Protein AF-A0A7J4A9D3-F1 (afdb_monomer_lite)

Foldseek 3Di:
DEDQVVLVVQVVVQVVVQVVCCVVVVDHDPAAEDEDQEDEPVNVVSNVVVCVVVVHHYHYHDYDHDD

pLDDT: mean 93.85, std 8.33, range [47.97, 98.12]

Structure (mmCIF, N/CA/C/O backbone):
data_AF-A0A7J4A9D3-F1
#
_entry.id   AF-A0A7J4A9D3-F1
#
loop_
_atom_site.group_PDB
_atom_site.id
_atom_site.type_symbol
_atom_site.label_atom_id
_atom_site.label_alt_id
_atom_site.label_comp_id
_atom_site.label_asym_id
_atom_site.label_entity_id
_atom_site.label_seq_id
_atom_site.pdbx_PDB_ins_code
_atom_site.Cartn_x
_atom_site.Cartn_y
_atom_site.Cartn_z
_atom_site.occupancy
_atom_site.B_iso_or_equiv
_atom_site.auth_seq_id
_atom_site.auth_comp_id
_atom_site.auth_asym_id
_atom_site.auth_atom_id
_atom_site.pdbx_PDB_model_num
ATOM 1 N N . MET A 1 1 ? 1.076 5.805 -12.575 1.00 81.81 1 MET A N 1
ATOM 2 C CA . MET A 1 1 ? 1.965 6.361 -11.543 1.00 81.81 1 MET A CA 1
ATOM 3 C C . MET A 1 1 ? 3.344 6.491 -12.145 1.00 81.81 1 MET A C 1
ATOM 5 O O . MET A 1 1 ? 3.838 5.514 -12.697 1.00 81.81 1 MET A O 1
ATOM 9 N N . ARG A 1 2 ? 3.883 7.709 -12.146 1.00 80.75 2 ARG A N 1
ATOM 10 C CA . ARG A 1 2 ? 4.983 8.125 -13.026 1.00 80.75 2 ARG A CA 1
ATOM 11 C C . ARG A 1 2 ? 6.347 8.127 -12.346 1.00 80.75 2 ARG A C 1
ATOM 13 O O . ARG A 1 2 ? 7.349 8.019 -13.040 1.00 80.75 2 ARG A O 1
ATOM 20 N N . ASN A 1 3 ? 6.392 8.255 -11.023 1.00 92.31 3 ASN A N 1
ATOM 21 C CA . ASN A 1 3 ? 7.632 8.258 -10.251 1.00 92.31 3 ASN A CA 1
ATOM 22 C C . ASN A 1 3 ? 7.405 7.741 -8.818 1.00 92.31 3 ASN A C 1
ATOM 24 O O . ASN A 1 3 ? 6.271 7.519 -8.386 1.00 92.31 3 ASN A O 1
ATOM 28 N N . ILE A 1 4 ? 8.506 7.527 -8.094 1.00 94.69 4 ILE A N 1
ATOM 29 C CA . ILE A 1 4 ? 8.500 6.990 -6.724 1.00 94.69 4 ILE A CA 1
ATOM 30 C C . ILE A 1 4 ? 7.868 7.981 -5.734 1.00 94.69 4 ILE A C 1
ATOM 32 O O . ILE A 1 4 ? 7.209 7.565 -4.787 1.00 94.69 4 ILE A O 1
ATOM 36 N N . GLU A 1 5 ? 8.009 9.287 -5.960 1.00 95.69 5 GLU A N 1
ATOM 37 C CA . GLU A 1 5 ? 7.416 10.313 -5.095 1.00 95.69 5 GLU A CA 1
ATOM 38 C C . GLU A 1 5 ? 5.880 10.266 -5.124 1.00 95.69 5 GLU A C 1
ATOM 40 O O . GLU A 1 5 ? 5.229 10.307 -4.081 1.00 95.69 5 GLU A O 1
ATOM 45 N N . GLU A 1 6 ? 5.276 10.080 -6.301 1.00 93.81 6 GLU A N 1
ATOM 46 C CA . GLU A 1 6 ? 3.841 9.815 -6.423 1.00 93.81 6 GLU A CA 1
ATOM 47 C C . GLU A 1 6 ? 3.437 8.553 -5.647 1.00 93.81 6 GLU A C 1
ATOM 49 O O . GLU A 1 6 ? 2.391 8.555 -4.997 1.00 93.81 6 GLU A O 1
ATOM 54 N N . ALA A 1 7 ? 4.255 7.496 -5.677 1.00 96.00 7 ALA A N 1
ATOM 55 C CA . ALA A 1 7 ? 3.995 6.256 -4.944 1.00 96.00 7 ALA A CA 1
ATOM 56 C C . ALA A 1 7 ? 3.975 6.467 -3.430 1.00 96.00 7 ALA A C 1
ATOM 58 O O . ALA A 1 7 ? 3.030 6.038 -2.762 1.00 96.00 7 ALA A O 1
ATOM 59 N N . ILE A 1 8 ? 4.977 7.178 -2.908 1.00 97.12 8 ILE A N 1
ATOM 60 C CA . ILE A 1 8 ? 5.068 7.568 -1.496 1.00 97.12 8 ILE A CA 1
ATOM 61 C C . ILE A 1 8 ? 3.819 8.353 -1.099 1.00 97.12 8 ILE A C 1
ATOM 63 O O . ILE A 1 8 ? 3.109 7.963 -0.172 1.00 97.12 8 ILE A O 1
ATOM 67 N N . ASN A 1 9 ? 3.485 9.386 -1.873 1.00 96.81 9 ASN A N 1
ATOM 68 C CA . ASN A 1 9 ? 2.332 10.238 -1.607 1.00 96.81 9 ASN A CA 1
ATOM 69 C C . ASN A 1 9 ? 1.009 9.453 -1.576 1.00 96.81 9 ASN A C 1
ATOM 71 O O . ASN A 1 9 ? 0.124 9.762 -0.778 1.00 96.81 9 ASN A O 1
ATOM 75 N N . GLN A 1 10 ? 0.832 8.437 -2.428 1.00 96.06 10 GLN A N 1
ATOM 76 C CA . GLN A 1 10 ? -0.381 7.607 -2.404 1.00 96.06 10 GLN A CA 1
ATOM 77 C C . GLN A 1 10 ? -0.450 6.698 -1.172 1.00 96.06 10 GLN A C 1
ATOM 79 O O . GLN A 1 10 ? -1.525 6.543 -0.589 1.00 96.06 10 GLN A O 1
ATOM 84 N N . ILE A 1 11 ? 0.681 6.139 -0.738 1.00 97.19 11 ILE A N 1
ATOM 85 C CA . ILE A 1 11 ? 0.752 5.336 0.490 1.00 97.19 11 ILE A CA 1
ATOM 86 C C . ILE A 1 11 ? 0.440 6.209 1.715 1.00 97.19 11 ILE A C 1
ATOM 88 O O . ILE A 1 11 ? -0.360 5.821 2.568 1.00 97.19 11 ILE A O 1
ATOM 92 N N . GLU A 1 12 ? 0.994 7.419 1.782 1.00 97.62 12 GLU A N 1
ATOM 93 C CA . GLU A 1 12 ? 0.717 8.373 2.863 1.00 97.62 12 GLU A CA 1
ATOM 94 C C . GLU A 1 12 ? -0.751 8.804 2.904 1.00 97.62 12 GLU A C 1
ATOM 96 O O . GLU A 1 12 ? -1.359 8.862 3.980 1.00 97.62 12 GLU A O 1
ATOM 101 N N . LYS A 1 13 ? -1.359 9.048 1.737 1.00 97.69 13 LYS A N 1
ATOM 102 C CA . LYS A 1 13 ? -2.796 9.333 1.631 1.00 97.69 13 LYS A CA 1
ATOM 103 C C . LYS A 1 13 ? -3.642 8.170 2.133 1.00 97.69 13 LYS A C 1
ATOM 105 O O . LYS A 1 13 ? -4.577 8.402 2.899 1.00 97.69 13 LYS A O 1
ATOM 110 N N . LEU A 1 14 ? -3.307 6.935 1.755 1.00 97.81 14 LEU A N 1
ATOM 111 C CA . LEU A 1 14 ? -4.006 5.741 2.233 1.00 97.81 14 LEU A CA 1
ATOM 112 C C . LEU A 1 14 ? -3.917 5.623 3.760 1.00 97.81 14 LEU A C 1
ATOM 114 O O . LEU A 1 14 ? -4.937 5.460 4.428 1.00 97.81 14 LEU A O 1
ATOM 118 N N . ASN A 1 15 ? -2.716 5.761 4.324 1.00 97.06 15 ASN A N 1
ATOM 119 C CA . ASN A 1 15 ? -2.507 5.704 5.770 1.00 97.06 15 ASN A CA 1
ATOM 120 C C . ASN A 1 15 ? -3.275 6.818 6.506 1.00 97.06 15 ASN A C 1
ATOM 122 O O . ASN A 1 15 ? -3.921 6.557 7.522 1.00 97.06 15 ASN A O 1
ATOM 126 N N . SER A 1 16 ? -3.287 8.037 5.964 1.00 97.88 16 SER A N 1
ATOM 127 C CA . SER A 1 16 ? -4.056 9.155 6.527 1.00 97.88 16 SER A CA 1
ATOM 128 C C . SER A 1 16 ? -5.566 8.895 6.490 1.00 97.88 16 SER A C 1
ATOM 130 O O . SER A 1 16 ? -6.262 9.140 7.478 1.00 97.88 16 SER A O 1
ATOM 132 N N . ALA A 1 17 ? -6.073 8.342 5.384 1.00 97.44 17 ALA A N 1
ATOM 133 C CA . ALA A 1 17 ? -7.478 7.970 5.245 1.00 97.44 17 ALA A CA 1
ATOM 134 C C . ALA A 1 17 ? -7.881 6.868 6.234 1.00 97.44 17 ALA A C 1
ATOM 136 O O . ALA A 1 17 ? -8.954 6.947 6.827 1.00 97.44 17 ALA A O 1
ATOM 137 N N . ILE A 1 18 ? -7.011 5.882 6.471 1.00 97.31 18 ILE A N 1
ATOM 138 C CA . ILE A 1 18 ? -7.232 4.832 7.474 1.00 97.31 18 ILE A CA 1
ATOM 139 C C . ILE A 1 18 ? -7.349 5.441 8.872 1.00 97.31 18 ILE A C 1
ATOM 141 O O . ILE A 1 18 ? -8.313 5.152 9.575 1.00 97.31 18 ILE A O 1
ATOM 145 N N . ILE A 1 19 ? -6.422 6.321 9.264 1.00 97.50 19 ILE A N 1
ATOM 146 C CA . ILE A 1 19 ? -6.461 6.984 10.578 1.00 97.50 19 ILE A CA 1
ATOM 147 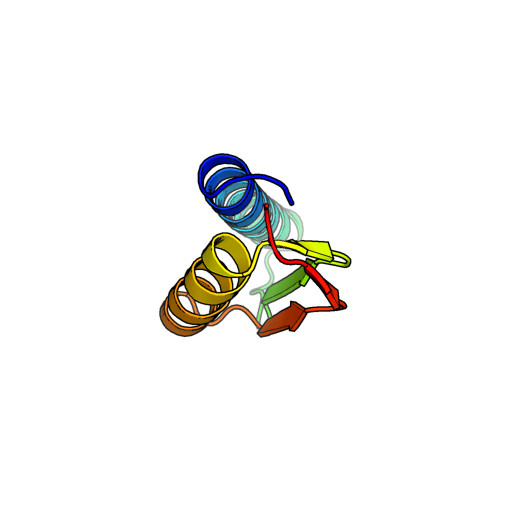C C . ILE A 1 19 ? -7.768 7.766 10.749 1.00 97.50 19 ILE A C 1
ATOM 149 O O . ILE A 1 19 ? -8.410 7.683 11.799 1.00 97.50 19 ILE A O 1
ATOM 153 N N . ALA A 1 20 ? -8.177 8.514 9.722 1.00 97.81 20 ALA A N 1
ATOM 154 C CA . ALA A 1 20 ? -9.433 9.254 9.742 1.00 97.81 20 ALA A CA 1
ATOM 155 C C . ALA A 1 20 ? -10.649 8.317 9.850 1.00 97.81 20 ALA A C 1
ATOM 157 O O . ALA A 1 20 ? -11.529 8.553 10.677 1.00 97.81 20 ALA A O 1
ATOM 158 N N . ALA A 1 21 ? -10.677 7.232 9.073 1.00 97.19 21 ALA A N 1
ATOM 159 C CA . ALA A 1 21 ? -11.760 6.255 9.075 1.00 97.19 21 ALA A CA 1
ATOM 160 C C . ALA A 1 21 ? -11.884 5.523 10.419 1.00 97.19 21 ALA A C 1
ATOM 162 O O . ALA A 1 21 ? -12.995 5.381 10.931 1.00 97.19 21 ALA A O 1
ATOM 163 N N . GLU A 1 22 ? -10.772 5.101 11.027 1.00 97.81 22 GLU A N 1
ATOM 164 C CA . GLU A 1 22 ? -10.794 4.453 12.343 1.00 97.81 22 GLU A CA 1
ATOM 165 C C . GLU A 1 22 ? -11.322 5.399 13.425 1.00 97.81 22 GLU A C 1
ATOM 167 O O . GLU A 1 22 ? -12.143 4.994 14.245 1.00 97.81 22 GLU A O 1
ATOM 172 N N . ARG A 1 23 ? -10.905 6.673 13.402 1.00 97.81 23 ARG A N 1
ATOM 173 C CA . ARG A 1 23 ? -11.405 7.697 14.335 1.00 97.81 23 ARG A CA 1
ATOM 174 C C . ARG A 1 23 ? -12.891 7.974 14.142 1.00 97.81 23 ARG A C 1
ATOM 176 O O . ARG A 1 23 ? -13.618 8.078 15.122 1.00 97.81 23 ARG A O 1
ATOM 183 N N . PHE A 1 24 ? -13.335 8.089 12.893 1.00 97.81 24 PHE A N 1
ATOM 184 C CA . PHE A 1 24 ? -14.722 8.412 12.564 1.00 97.81 24 PHE A CA 1
ATOM 185 C C . PHE A 1 24 ? -15.683 7.261 12.883 1.00 97.81 24 PHE A C 1
ATOM 187 O O . PHE A 1 24 ? -16.793 7.484 13.352 1.00 97.81 24 PHE A O 1
ATOM 194 N N . THR A 1 25 ? -15.257 6.022 12.640 1.00 96.81 25 THR A N 1
ATOM 195 C CA . THR A 1 25 ? -16.110 4.836 12.813 1.00 96.81 25 THR A CA 1
ATOM 196 C C . THR A 1 25 ? -15.941 4.151 14.167 1.00 96.81 25 THR A C 1
ATOM 198 O O . THR A 1 25 ? -16.744 3.280 14.502 1.00 96.81 25 THR A O 1
ATOM 201 N N . ASN A 1 26 ? -14.899 4.505 14.928 1.00 96.81 26 ASN A N 1
ATOM 202 C CA . ASN A 1 26 ? -14.438 3.803 16.129 1.00 96.81 26 ASN A CA 1
ATOM 203 C C . ASN A 1 26 ? -14.226 2.288 15.910 1.00 96.81 26 ASN A C 1
ATOM 205 O O . ASN A 1 26 ? -14.396 1.474 16.818 1.00 96.81 26 ASN A O 1
ATOM 209 N N . LYS A 1 27 ? -13.886 1.895 14.677 1.00 96.81 27 LYS A N 1
ATOM 210 C CA . LYS A 1 27 ? -13.608 0.512 14.271 1.00 96.81 27 LYS A CA 1
ATOM 211 C C . LYS A 1 27 ? -12.191 0.410 13.732 1.00 96.81 27 LYS A C 1
ATOM 213 O O . LYS A 1 27 ? -11.662 1.368 13.180 1.00 96.81 27 LYS A O 1
ATOM 218 N N . LYS A 1 28 ? -11.587 -0.769 13.871 1.00 96.44 28 LYS A N 1
ATOM 219 C CA . LYS A 1 28 ? -10.266 -1.056 13.307 1.00 96.44 28 LYS A CA 1
ATOM 220 C C . LYS A 1 28 ? -10.356 -1.468 11.845 1.00 96.44 28 LYS A C 1
ATOM 222 O O . LYS A 1 28 ? -11.256 -2.213 11.459 1.00 96.44 28 LYS A O 1
ATOM 227 N N . VAL A 1 29 ? -9.411 -0.989 11.040 1.00 95.19 29 VAL A N 1
ATOM 228 C CA . VAL A 1 29 ? -9.242 -1.417 9.651 1.00 95.19 29 VAL A CA 1
ATOM 229 C C . VAL A 1 29 ? -8.413 -2.696 9.637 1.00 95.19 29 VAL A C 1
ATOM 231 O O . VAL A 1 29 ? -7.263 -2.715 10.066 1.00 95.19 29 VAL A O 1
ATOM 234 N N . TYR A 1 30 ? -8.999 -3.772 9.116 1.00 95.00 30 TYR A N 1
ATOM 235 C CA . TYR A 1 30 ? -8.342 -5.081 9.033 1.00 95.00 30 TYR A CA 1
ATOM 236 C C . TYR A 1 30 ?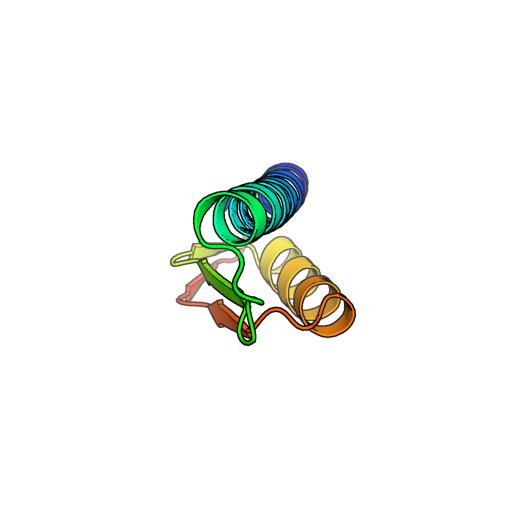 -7.642 -5.328 7.695 1.00 95.00 30 TYR A C 1
ATOM 238 O O . TYR A 1 30 ? -6.752 -6.171 7.617 1.00 95.00 30 TYR A O 1
ATOM 246 N N . LEU A 1 31 ? -8.024 -4.592 6.648 1.00 96.06 31 LEU A N 1
ATOM 247 C CA . LEU A 1 31 ? -7.455 -4.721 5.314 1.00 96.06 31 LEU A CA 1
ATOM 248 C C . LEU A 1 31 ? -7.217 -3.338 4.714 1.00 96.06 31 LEU A C 1
ATOM 250 O O . LEU A 1 31 ? -8.137 -2.529 4.611 1.00 96.06 31 LEU A O 1
ATOM 254 N N . LYS A 1 32 ? -5.978 -3.096 4.290 1.00 97.44 32 LYS A N 1
ATOM 255 C CA . LYS A 1 32 ? -5.599 -1.922 3.504 1.00 97.44 32 LYS A CA 1
ATOM 256 C C . LYS A 1 32 ? -5.436 -2.373 2.064 1.00 97.44 32 LYS A C 1
ATOM 258 O O . LYS A 1 32 ? -4.732 -3.353 1.825 1.00 97.44 32 LYS A O 1
ATOM 263 N N . VAL A 1 33 ? -6.049 -1.666 1.126 1.00 97.81 33 VAL A N 1
ATOM 264 C CA . VAL A 1 33 ? -5.940 -1.975 -0.302 1.00 97.81 33 VAL A CA 1
ATOM 265 C C . VAL A 1 33 ? -5.429 -0.745 -1.030 1.00 97.81 33 VAL A C 1
ATOM 267 O O . VAL A 1 33 ? -5.956 0.348 -0.833 1.00 97.81 33 VAL A O 1
ATOM 270 N N . LEU A 1 34 ? -4.419 -0.935 -1.874 1.00 97.62 34 LEU A N 1
ATOM 271 C CA . LEU A 1 34 ? -3.952 0.070 -2.820 1.00 97.62 34 LEU A CA 1
ATOM 272 C C . LEU A 1 34 ? -4.089 -0.503 -4.228 1.00 97.62 34 LEU A C 1
ATOM 274 O O . LEU A 1 34 ? -3.441 -1.491 -4.559 1.00 97.62 34 LEU A O 1
ATOM 278 N N . SER A 1 35 ? -4.937 0.102 -5.056 1.00 96.25 35 SER A N 1
ATOM 279 C CA . SER A 1 35 ? -5.093 -0.275 -6.462 1.00 96.25 35 SER A CA 1
ATOM 280 C C . SER A 1 35 ? -4.377 0.722 -7.365 1.00 96.25 35 SER A C 1
ATOM 282 O O . SER A 1 35 ? -4.637 1.923 -7.283 1.00 96.25 35 SER A O 1
ATOM 284 N N . VAL A 1 36 ? -3.516 0.230 -8.252 1.00 95.31 36 VAL A N 1
ATOM 285 C CA . VAL A 1 36 ? -2.757 1.046 -9.204 1.00 95.31 36 VAL A CA 1
ATOM 286 C C . VAL A 1 36 ? -2.939 0.468 -10.604 1.00 95.31 36 VAL A C 1
ATOM 288 O O . VAL A 1 36 ? -2.480 -0.633 -10.888 1.00 95.31 36 VAL A O 1
ATOM 291 N N . GLU A 1 37 ? -3.610 1.211 -11.487 1.00 93.50 37 GLU A N 1
ATOM 292 C CA . GLU A 1 37 ? -3.913 0.748 -12.851 1.00 93.50 37 GLU A CA 1
ATOM 293 C C . GLU A 1 37 ? -2.656 0.654 -13.728 1.00 93.50 37 GLU A C 1
ATOM 295 O O . GLU A 1 37 ? -2.475 -0.335 -14.432 1.00 93.50 37 GLU A O 1
ATOM 300 N N . TYR A 1 38 ? -1.765 1.650 -13.641 1.00 93.31 38 TYR A N 1
ATOM 301 C CA . TYR A 1 38 ? -0.504 1.691 -14.387 1.00 93.31 38 TYR A CA 1
ATOM 302 C C . TYR A 1 38 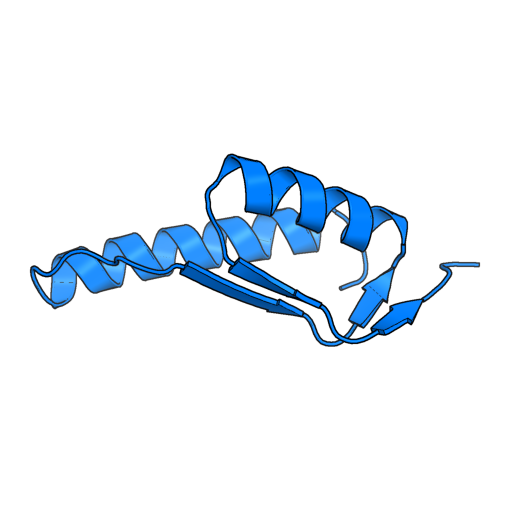? 0.645 2.180 -13.509 1.00 93.31 38 TYR A C 1
ATOM 304 O O . TYR A 1 38 ? 0.505 3.206 -12.832 1.00 93.31 38 TYR A O 1
ATOM 312 N N . ALA A 1 39 ? 1.804 1.532 -13.585 1.00 94.31 39 ALA A N 1
ATOM 313 C CA . ALA A 1 39 ? 3.048 1.996 -12.970 1.00 94.31 39 ALA A CA 1
ATOM 314 C C . ALA A 1 39 ? 4.245 1.697 -13.879 1.00 94.31 39 ALA A C 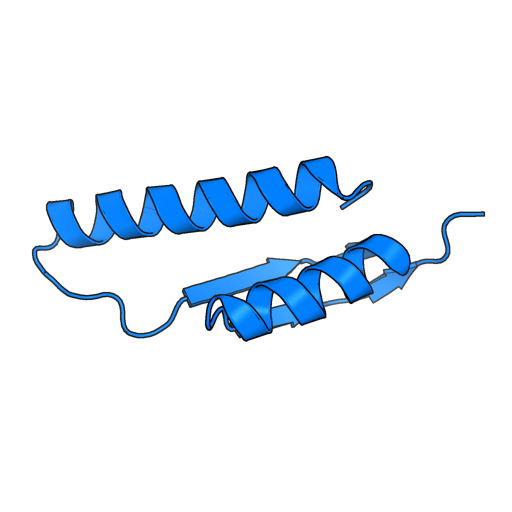1
ATOM 316 O O . ALA A 1 39 ? 4.224 0.710 -14.615 1.00 94.31 39 ALA A O 1
ATOM 317 N N . SER A 1 40 ? 5.285 2.534 -13.830 1.00 94.19 40 SER A N 1
ATOM 318 C CA . SER A 1 40 ? 6.566 2.137 -14.414 1.00 94.19 40 SER A CA 1
ATOM 319 C C . SER A 1 40 ? 7.173 0.982 -13.619 1.00 94.19 40 SER A C 1
ATOM 321 O O . SER A 1 40 ? 6.848 0.814 -12.442 1.00 94.19 40 SER A O 1
ATOM 323 N N . LYS A 1 41 ? 8.071 0.207 -14.233 1.00 92.06 41 LYS A N 1
ATOM 324 C CA . LYS A 1 41 ? 8.722 -0.938 -13.574 1.00 92.06 41 LYS A CA 1
ATOM 325 C C . LYS A 1 41 ? 9.366 -0.577 -12.226 1.00 92.06 41 LYS A C 1
ATOM 327 O O . LYS A 1 41 ? 9.059 -1.203 -11.219 1.00 92.06 41 LYS A O 1
ATOM 332 N N . ASP A 1 42 ? 10.151 0.499 -12.175 1.00 93.88 42 ASP A N 1
ATOM 333 C CA . ASP A 1 42 ? 10.807 0.941 -10.931 1.00 93.88 42 ASP A CA 1
ATOM 334 C C . ASP A 1 42 ? 9.796 1.304 -9.831 1.00 93.88 42 ASP A C 1
ATOM 336 O O . ASP A 1 42 ? 10.006 1.043 -8.645 1.00 93.88 42 ASP A O 1
ATOM 340 N N . VAL A 1 43 ? 8.666 1.899 -10.223 1.00 96.00 43 VAL A N 1
ATOM 341 C CA . VAL A 1 43 ? 7.583 2.252 -9.301 1.00 96.00 43 VAL A CA 1
ATOM 342 C C . VAL A 1 43 ? 6.825 1.008 -8.844 1.00 96.00 43 VAL A C 1
ATOM 344 O O . VAL A 1 43 ? 6.466 0.921 -7.671 1.00 96.00 43 VAL A O 1
ATOM 347 N N . ALA A 1 44 ? 6.594 0.043 -9.733 1.00 95.69 44 ALA A N 1
ATOM 348 C CA . ALA A 1 44 ? 5.977 -1.234 -9.397 1.00 95.69 44 ALA A CA 1
ATOM 349 C C . ALA A 1 44 ? 6.826 -2.004 -8.377 1.00 95.69 44 ALA A C 1
ATOM 351 O O . ALA A 1 44 ? 6.303 -2.397 -7.333 1.00 95.69 44 ALA A O 1
ATOM 352 N N . ASP A 1 45 ? 8.134 -2.124 -8.612 1.00 95.75 45 ASP A N 1
ATOM 353 C CA . ASP A 1 45 ? 9.072 -2.782 -7.696 1.00 95.75 45 ASP A CA 1
ATOM 354 C C . ASP A 1 45 ? 9.105 -2.086 -6.326 1.00 95.75 45 ASP A C 1
ATOM 356 O O . ASP A 1 45 ? 9.035 -2.739 -5.275 1.00 95.75 45 ASP A O 1
ATOM 360 N N . TYR A 1 46 ? 9.133 -0.748 -6.324 1.00 96.62 46 TYR A N 1
ATOM 361 C CA . TYR A 1 46 ? 9.030 0.045 -5.102 1.00 96.62 46 TYR A CA 1
ATOM 362 C C . TYR A 1 46 ? 7.723 -0.238 -4.343 1.00 96.62 46 TYR A C 1
ATOM 364 O O . TYR A 1 46 ? 7.754 -0.536 -3.145 1.00 96.62 46 TYR A O 1
ATOM 372 N N . LEU A 1 47 ? 6.577 -0.185 -5.031 1.00 96.75 47 LEU A N 1
ATOM 373 C CA . LEU A 1 47 ? 5.257 -0.424 -4.445 1.00 96.75 47 LEU A CA 1
ATOM 374 C C . LEU A 1 47 ? 5.132 -1.845 -3.893 1.00 96.75 47 LEU A C 1
ATOM 376 O O . LEU A 1 47 ? 4.616 -2.009 -2.790 1.00 96.75 47 LEU A O 1
ATOM 380 N N . ILE A 1 48 ? 5.618 -2.859 -4.613 1.00 96.81 48 ILE A N 1
ATOM 381 C CA . ILE A 1 48 ? 5.592 -4.262 -4.177 1.00 96.81 48 ILE A CA 1
ATOM 382 C C . ILE A 1 48 ? 6.341 -4.413 -2.854 1.00 96.81 48 ILE A C 1
ATOM 384 O O . ILE A 1 48 ? 5.802 -4.970 -1.891 1.00 96.81 48 ILE A O 1
ATOM 388 N N . LYS A 1 49 ? 7.569 -3.884 -2.779 1.00 97.81 49 LYS A N 1
ATOM 389 C CA . LYS A 1 49 ? 8.378 -3.944 -1.560 1.00 97.81 49 LYS A CA 1
ATOM 390 C C . LYS A 1 49 ? 7.691 -3.204 -0.413 1.00 97.81 49 LYS A C 1
ATOM 392 O O . LYS A 1 49 ? 7.489 -3.776 0.659 1.00 97.81 49 LYS A O 1
ATOM 397 N N . ARG A 1 50 ? 7.290 -1.954 -0.649 1.00 97.50 50 ARG A N 1
ATOM 398 C CA . ARG A 1 50 ? 6.758 -1.077 0.396 1.00 97.50 50 ARG A CA 1
ATOM 399 C C . ARG A 1 50 ? 5.396 -1.534 0.916 1.00 97.50 50 ARG A C 1
ATOM 401 O O . ARG A 1 50 ? 5.179 -1.569 2.125 1.00 97.50 50 ARG A O 1
ATOM 408 N N . CYS A 1 51 ? 4.495 -1.958 0.031 1.00 97.25 51 CYS A N 1
ATOM 409 C CA . CYS A 1 51 ? 3.185 -2.473 0.428 1.00 97.25 51 CYS A CA 1
ATOM 410 C C . CYS A 1 51 ? 3.313 -3.763 1.244 1.00 97.25 51 CYS A C 1
ATOM 412 O O . CYS A 1 51 ? 2.591 -3.935 2.226 1.00 97.25 51 CYS A O 1
ATOM 414 N N . LYS A 1 52 ? 4.268 -4.642 0.909 1.00 97.38 52 LYS A N 1
ATOM 415 C CA . LYS A 1 52 ? 4.545 -5.849 1.698 1.00 97.38 52 LYS A CA 1
ATOM 416 C C . LYS A 1 52 ? 5.012 -5.513 3.118 1.00 97.38 52 LYS A C 1
ATOM 418 O O . LYS A 1 52 ? 4.513 -6.113 4.069 1.00 97.38 52 LYS A O 1
ATOM 423 N N . GLU A 1 53 ? 5.923 -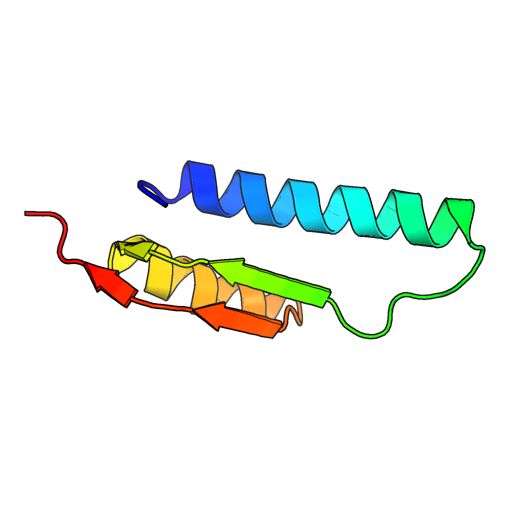4.551 3.266 1.00 97.38 53 GLU A N 1
ATOM 424 C CA . GLU A 1 53 ? 6.398 -4.071 4.575 1.00 97.38 53 GLU A CA 1
ATOM 425 C C . GLU A 1 53 ? 5.252 -3.491 5.422 1.00 97.38 53 GLU A C 1
ATOM 427 O O . GLU A 1 53 ? 5.132 -3.797 6.608 1.00 97.38 53 GLU A O 1
ATOM 432 N N . GLU A 1 54 ? 4.366 -2.704 4.809 1.00 96.12 54 GLU A N 1
ATOM 433 C CA . GLU A 1 54 ? 3.261 -2.024 5.500 1.00 96.12 54 GLU A CA 1
ATOM 434 C C . GLU A 1 54 ? 1.969 -2.854 5.625 1.00 96.12 54 GLU A C 1
ATOM 436 O O . GLU A 1 54 ? 0.959 -2.365 6.159 1.00 96.12 54 GLU A O 1
ATOM 441 N N . ARG A 1 55 ? 1.999 -4.111 5.158 1.00 96.44 55 ARG A N 1
ATOM 442 C CA . ARG A 1 55 ? 0.844 -5.025 5.077 1.00 96.44 55 ARG A CA 1
ATOM 443 C C . ARG A 1 55 ? -0.339 -4.412 4.316 1.00 96.44 55 ARG A C 1
ATOM 445 O O . ARG A 1 55 ? -1.489 -4.506 4.742 1.00 96.44 55 ARG A O 1
ATOM 452 N N . ILE A 1 56 ? -0.040 -3.757 3.201 1.00 97.94 56 ILE A N 1
ATOM 453 C CA . ILE A 1 56 ? -1.010 -3.235 2.240 1.00 97.94 56 ILE A CA 1
ATOM 454 C C . ILE A 1 56 ? -1.183 -4.272 1.130 1.00 97.94 56 ILE A C 1
ATOM 456 O O . ILE A 1 56 ? -0.208 -4.745 0.548 1.00 97.94 56 ILE A O 1
ATOM 460 N N . TYR A 1 57 ? -2.429 -4.622 0.822 1.00 98.12 57 TYR A N 1
ATOM 461 C CA . TYR A 1 57 ? -2.753 -5.451 -0.328 1.00 98.12 57 TYR A CA 1
ATOM 462 C C . TYR A 1 57 ? -2.693 -4.600 -1.599 1.00 98.12 57 TYR A C 1
ATOM 464 O O . TYR A 1 57 ? -3.548 -3.742 -1.829 1.00 98.12 57 TYR A O 1
ATOM 472 N N . LEU A 1 58 ? -1.647 -4.805 -2.398 1.00 97.69 58 LEU A N 1
ATOM 473 C CA . LEU A 1 58 ? -1.444 -4.102 -3.660 1.00 97.69 58 LEU A CA 1
ATOM 474 C C . LEU A 1 58 ? -2.158 -4.844 -4.795 1.00 97.69 58 LEU A C 1
ATOM 476 O O . LEU A 1 58 ? -1.884 -6.018 -5.038 1.00 97.69 58 LEU A O 1
ATOM 480 N N . ILE A 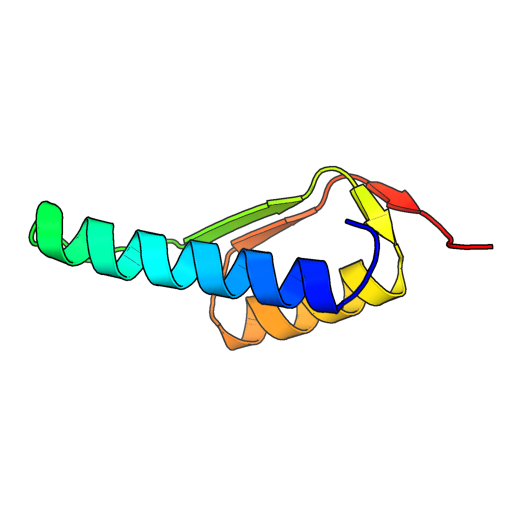1 59 ? -3.027 -4.140 -5.517 1.00 96.88 59 ILE A N 1
ATOM 481 C CA . ILE A 1 59 ? -3.599 -4.588 -6.790 1.00 96.88 59 ILE A CA 1
ATOM 482 C C . ILE A 1 59 ? -2.916 -3.780 -7.888 1.00 96.88 59 ILE A C 1
ATOM 484 O O . ILE A 1 59 ? -3.183 -2.587 -8.038 1.00 96.88 59 ILE A O 1
ATOM 488 N N . LEU A 1 60 ? -2.023 -4.423 -8.635 1.00 94.94 60 LEU A N 1
ATOM 489 C CA . LEU A 1 60 ? -1.290 -3.798 -9.731 1.00 94.94 60 LEU A CA 1
ATOM 490 C C . LEU A 1 60 ? -1.883 -4.239 -11.075 1.00 94.94 60 LEU A C 1
ATOM 492 O O . LEU A 1 60 ? -2.057 -5.431 -11.309 1.00 94.94 60 LEU A O 1
ATOM 496 N N . GLY A 1 61 ? -2.222 -3.271 -11.929 1.00 92.44 61 GLY A N 1
ATOM 497 C CA . GLY A 1 61 ? -2.791 -3.499 -13.256 1.00 92.44 61 GLY A CA 1
ATOM 498 C C . GLY A 1 61 ? -1.728 -3.819 -14.306 1.00 92.44 61 GLY A C 1
ATOM 499 O O . GLY A 1 61 ? -1.411 -4.982 -14.537 1.00 92.44 61 GLY A O 1
ATOM 500 N N . ARG A 1 62 ? -1.209 -2.791 -14.988 1.00 90.56 62 ARG A N 1
ATOM 501 C CA . ARG A 1 62 ? -0.183 -2.929 -16.031 1.00 90.56 62 ARG A CA 1
ATOM 502 C C . ARG A 1 62 ? 1.110 -2.219 -15.653 1.00 90.56 62 ARG A C 1
ATOM 504 O O . ARG A 1 62 ? 1.107 -1.077 -15.193 1.00 90.56 62 ARG A O 1
ATOM 511 N N . GLU A 1 63 ? 2.216 -2.884 -15.937 1.00 87.94 63 GLU A N 1
ATOM 512 C CA . GLU A 1 63 ? 3.547 -2.291 -15.897 1.00 87.94 63 GLU A CA 1
ATOM 513 C C . GLU A 1 63 ? 3.893 -1.698 -17.266 1.00 87.94 63 GLU A C 1
ATOM 515 O O . GLU A 1 63 ? 3.498 -2.236 -18.304 1.00 87.94 63 GLU A O 1
ATOM 520 N N . TYR A 1 64 ? 4.626 -0.587 -17.280 1.00 83.19 64 TYR A N 1
ATOM 521 C CA . TYR A 1 64 ? 5.212 -0.044 -18.504 1.00 83.19 64 TYR A CA 1
ATOM 522 C C . TYR A 1 64 ? 6.705 0.239 -18.325 1.00 83.19 64 TYR A C 1
ATOM 524 O O . TYR A 1 64 ? 7.169 0.609 -17.246 1.00 83.19 64 TYR A O 1
ATOM 532 N N . GLU A 1 65 ? 7.469 0.076 -19.402 1.00 72.50 65 GLU A N 1
ATOM 533 C CA . GLU A 1 65 ? 8.857 0.524 -19.442 1.00 72.50 65 GLU A CA 1
ATOM 534 C C . GLU A 1 65 ? 8.877 2.037 -19.663 1.00 72.50 65 GLU A C 1
ATOM 536 O O . GLU A 1 65 ? 8.346 2.545 -20.654 1.00 72.50 65 GLU A O 1
ATOM 541 N N . THR A 1 66 ? 9.474 2.774 -18.730 1.00 60.44 66 THR A N 1
ATOM 542 C CA . THR A 1 66 ? 9.909 4.144 -19.007 1.00 60.44 66 THR A CA 1
ATOM 543 C C . THR A 1 66 ? 11.119 4.030 -19.933 1.00 60.44 66 THR A C 1
ATOM 545 O O . THR A 1 66 ? 12.156 3.526 -19.508 1.00 60.44 66 THR A O 1
ATOM 548 N N . LYS A 1 67 ? 10.957 4.402 -21.207 1.00 47.97 67 LYS A N 1
ATOM 549 C CA . LYS A 1 67 ? 12.078 4.575 -22.144 1.00 47.97 67 LYS A CA 1
ATOM 550 C C . LYS A 1 67 ? 12.899 5.807 -21.794 1.00 47.97 67 LYS A C 1
ATOM 552 O O . LYS A 1 67 ? 12.277 6.801 -21.354 1.00 47.97 67 LYS A O 1
#

Radius of gyration: 12.95 Å; chains: 1; bounding box: 28×16×38 Å

Secondary structure (DSSP, 8-state):
--SHHHHHHHHHHHHHHHHHHHHHHS-----EEEEEEEEEHHHHHHHHHHHHHTTEEEEEEEEE---

Sequence (67 aa):
MRNIEEAINQIEKLNSAIIAAERFTNKKVYLKVLSVEYASKDVADYLIKRCKEERIYLILGREYETK